Protein AF-A0A1U8PQ50-F1 (afdb_monomer_lite)

Radius of gyration: 16.81 Å; chains: 1; bounding box: 36×35×44 Å

Structure (mmCIF, N/CA/C/O backbone):
data_AF-A0A1U8PQ50-F1
#
_entry.id   AF-A0A1U8PQ50-F1
#
loop_
_atom_site.group_PDB
_atom_site.id
_atom_site.type_symbol
_atom_site.label_atom_id
_atom_site.label_alt_id
_atom_site.label_comp_id
_atom_site.label_asym_id
_atom_site.label_entity_id
_atom_site.label_seq_id
_atom_site.pdbx_PDB_ins_code
_atom_site.Cartn_x
_atom_site.Cartn_y
_atom_site.Cartn_z
_atom_site.occupancy
_atom_site.B_iso_or_equiv
_atom_site.auth_seq_id
_atom_site.auth_comp_id
_atom_site.auth_asym_id
_atom_site.auth_atom_id
_atom_site.pdbx_PDB_model_num
ATOM 1 N N . PHE A 1 1 ? 12.566 8.416 2.298 1.00 49.72 1 PHE A N 1
ATOM 2 C CA . PHE A 1 1 ? 11.119 8.477 2.516 1.00 49.72 1 PHE A CA 1
ATOM 3 C C . PHE A 1 1 ? 10.707 9.804 1.954 1.00 49.72 1 PHE A C 1
ATOM 5 O O . PHE A 1 1 ? 11.389 10.778 2.248 1.00 49.72 1 PHE A O 1
ATOM 12 N N . ASP A 1 2 ? 9.707 9.826 1.088 1.00 50.09 2 ASP A N 1
ATOM 13 C CA . ASP A 1 2 ? 9.049 11.095 0.833 1.00 50.09 2 ASP A CA 1
ATOM 14 C C . ASP A 1 2 ? 8.364 11.497 2.143 1.00 50.09 2 ASP A C 1
ATOM 16 O O . ASP A 1 2 ? 7.660 10.680 2.737 1.00 50.09 2 ASP A O 1
ATOM 20 N N . HIS A 1 3 ? 8.630 12.698 2.646 1.00 56.41 3 HIS A N 1
ATOM 21 C CA . HIS A 1 3 ? 7.975 13.191 3.859 1.00 56.41 3 HIS A CA 1
ATOM 22 C C . HIS A 1 3 ? 6.477 13.455 3.632 1.00 56.41 3 HIS A C 1
ATOM 24 O O . HIS A 1 3 ? 5.752 13.682 4.596 1.00 56.41 3 HIS A O 1
ATOM 30 N N . ILE A 1 4 ? 6.018 13.407 2.375 1.00 62.50 4 ILE A N 1
ATOM 31 C CA . ILE A 1 4 ? 4.640 13.693 1.978 1.00 62.50 4 ILE A CA 1
ATOM 32 C C . ILE A 1 4 ? 3.740 12.448 2.115 1.00 62.50 4 ILE A C 1
ATOM 34 O O . ILE A 1 4 ? 2.597 12.554 2.556 1.00 62.50 4 ILE A O 1
ATOM 38 N N . VAL A 1 5 ? 4.238 11.251 1.785 1.00 64.19 5 VAL A N 1
ATOM 39 C CA . VAL A 1 5 ? 3.410 10.038 1.618 1.00 64.19 5 VAL A CA 1
ATOM 40 C C . VAL A 1 5 ? 4.153 8.812 2.153 1.00 64.19 5 VAL A C 1
ATOM 42 O O . VAL A 1 5 ? 5.072 8.283 1.527 1.00 64.19 5 VAL A O 1
ATOM 45 N N . GLY A 1 6 ? 3.765 8.376 3.350 1.00 74.50 6 GLY A N 1
ATOM 46 C CA . GLY A 1 6 ? 4.276 7.185 4.028 1.00 74.50 6 GLY A CA 1
ATOM 47 C C . GLY A 1 6 ? 3.196 6.580 4.921 1.00 74.50 6 GLY A C 1
ATOM 48 O O . GLY A 1 6 ? 2.114 7.141 5.039 1.00 74.50 6 GLY A O 1
ATOM 49 N N . TRP A 1 7 ? 3.456 5.448 5.584 1.00 78.69 7 TRP A N 1
ATOM 50 C CA . TRP A 1 7 ? 2.407 4.792 6.385 1.00 78.69 7 TRP A CA 1
ATOM 51 C C . TRP A 1 7 ? 1.804 5.700 7.456 1.00 78.69 7 TRP A C 1
ATOM 53 O O . TRP A 1 7 ? 0.609 5.634 7.693 1.00 78.69 7 TRP A O 1
ATOM 63 N N . SER A 1 8 ? 2.580 6.616 8.038 1.00 77.56 8 SER A N 1
ATOM 64 C CA . SER A 1 8 ? 2.043 7.582 9.002 1.00 77.56 8 SER A CA 1
ATOM 65 C C . SER A 1 8 ? 1.064 8.599 8.415 1.00 77.56 8 SER A C 1
ATOM 67 O O . SER A 1 8 ? 0.373 9.248 9.186 1.00 77.56 8 SER A O 1
ATOM 69 N N . THR A 1 9 ? 1.046 8.796 7.095 1.00 78.00 9 THR A N 1
ATOM 70 C CA . THR A 1 9 ? 0.184 9.773 6.406 1.00 78.00 9 THR A CA 1
ATOM 71 C C . THR A 1 9 ? -0.773 9.131 5.398 1.00 78.00 9 THR A C 1
ATOM 73 O O . THR A 1 9 ? -1.571 9.828 4.782 1.00 78.00 9 THR A O 1
ATOM 76 N N . SER A 1 10 ? -0.697 7.815 5.188 1.00 79.81 10 SER A N 1
ATOM 77 C CA . SER A 1 10 ? -1.469 7.090 4.163 1.00 79.81 10 SER A CA 1
ATOM 78 C C . SER A 1 10 ? -1.968 5.727 4.642 1.00 79.81 10 SER A C 1
ATOM 80 O O . SER A 1 10 ? -2.225 4.843 3.831 1.00 79.81 10 SER A O 1
ATOM 82 N N . SER A 1 11 ? -2.079 5.538 5.957 1.00 84.25 11 SER A N 1
ATOM 83 C CA . SER A 1 11 ? -2.629 4.326 6.561 1.00 84.25 11 SER A CA 1
ATOM 84 C C . SER A 1 11 ? -3.948 4.639 7.249 1.00 84.25 11 SER A C 1
ATOM 86 O O . SER A 1 11 ? -4.060 5.628 7.965 1.00 84.25 11 SER A O 1
ATOM 88 N N . LEU A 1 12 ? -4.914 3.732 7.118 1.00 86.75 12 LEU A N 1
ATOM 89 C CA . LEU A 1 12 ? -6.148 3.718 7.913 1.00 86.75 12 LEU A CA 1
ATOM 90 C C . LEU A 1 12 ? -5.924 3.047 9.277 1.00 86.75 12 LEU A C 1
ATOM 92 O O . LEU A 1 12 ? -6.748 2.258 9.732 1.00 86.75 12 LEU A O 1
ATOM 96 N N . ARG A 1 13 ? -4.760 3.301 9.879 1.00 86.88 13 ARG A N 1
ATOM 97 C CA . ARG A 1 13 ? -4.361 2.768 11.183 1.00 86.88 13 ARG A CA 1
ATOM 98 C C . ARG A 1 13 ? -3.991 3.922 12.086 1.00 86.88 13 ARG A C 1
ATOM 100 O O . ARG A 1 13 ? -3.439 4.917 11.612 1.00 86.88 13 ARG A O 1
ATOM 107 N N . ARG A 1 14 ? -4.220 3.744 13.382 1.00 88.12 14 ARG A N 1
ATOM 108 C CA . ARG A 1 14 ? -3.691 4.664 14.387 1.00 88.12 14 ARG A CA 1
ATOM 109 C C . ARG A 1 14 ? -2.171 4.599 14.409 1.00 88.12 14 ARG A C 1
ATOM 111 O O . ARG A 1 14 ? -1.548 3.641 13.949 1.00 88.12 14 ARG A O 1
ATOM 118 N N . ARG A 1 15 ? -1.545 5.642 14.946 1.00 83.69 15 ARG A N 1
ATOM 119 C CA . ARG A 1 15 ? -0.084 5.802 14.910 1.00 83.69 15 ARG A CA 1
ATOM 120 C C . ARG A 1 15 ? 0.667 4.670 15.621 1.00 83.69 15 ARG A C 1
ATOM 122 O O . ARG A 1 15 ? 1.772 4.321 15.215 1.00 83.69 15 ARG A O 1
ATOM 129 N N . ASP A 1 16 ? 0.081 4.122 16.675 1.00 85.31 16 ASP A N 1
ATOM 130 C CA . ASP A 1 16 ? 0.581 3.000 17.469 1.00 85.31 16 ASP A CA 1
ATOM 131 C C . ASP A 1 16 ? 0.331 1.627 16.821 1.00 85.31 16 ASP A C 1
ATOM 133 O O . ASP A 1 16 ? 1.083 0.685 17.082 1.00 85.31 16 ASP A O 1
ATOM 137 N N . GLU A 1 17 ? -0.653 1.541 15.925 1.00 85.44 17 GLU A N 1
ATOM 138 C CA . GLU A 1 17 ? -0.979 0.367 15.105 1.00 85.44 17 GLU A CA 1
ATOM 139 C C . GLU A 1 17 ? -0.121 0.271 13.830 1.00 85.44 17 GLU A C 1
ATOM 141 O O . GLU A 1 17 ? -0.141 -0.749 13.137 1.00 85.44 17 GLU A O 1
ATOM 146 N N . LEU A 1 18 ? 0.628 1.326 13.485 1.00 85.00 18 LEU A N 1
ATOM 147 C CA . LEU A 1 18 ? 1.458 1.329 12.284 1.00 85.00 18 LEU A CA 1
ATOM 148 C C . LEU A 1 18 ? 2.521 0.227 12.345 1.00 85.00 18 LEU A C 1
ATOM 150 O O . LEU A 1 18 ? 3.189 0.058 13.376 1.00 85.00 18 LEU A O 1
ATOM 154 N N . PRO A 1 19 ? 2.770 -0.469 11.223 1.00 75.25 19 PRO A N 1
ATOM 155 C CA . PRO A 1 19 ? 3.815 -1.468 11.185 1.00 75.25 19 PRO A CA 1
ATOM 156 C C . PRO A 1 19 ? 5.168 -0.846 11.538 1.00 75.25 19 PRO A C 1
ATOM 158 O O . PRO A 1 19 ? 5.610 0.150 10.957 1.00 75.25 19 PRO A O 1
ATOM 161 N N . LYS A 1 20 ? 5.842 -1.443 12.520 1.00 74.06 20 LYS A N 1
ATOM 162 C CA . LYS A 1 20 ? 7.169 -1.001 12.959 1.00 74.06 20 LYS A CA 1
ATOM 163 C C . LYS A 1 20 ? 8.240 -1.476 11.966 1.00 74.06 20 LYS A C 1
ATOM 165 O O . LYS A 1 20 ? 7.963 -1.992 10.885 1.00 74.06 20 LYS A O 1
ATOM 170 N N . TYR A 1 21 ? 9.509 -1.339 12.350 1.00 61.69 21 TYR A N 1
ATOM 171 C CA . TYR A 1 21 ? 10.694 -1.695 11.553 1.00 61.69 21 TYR A CA 1
ATOM 172 C C . TYR A 1 21 ? 10.715 -3.120 10.952 1.00 61.69 21 TYR A C 1
ATOM 174 O O . TYR A 1 21 ? 11.533 -3.380 10.071 1.00 61.69 21 TYR A O 1
ATOM 182 N N . GLN A 1 22 ? 9.828 -4.021 11.381 1.00 62.06 22 GLN A N 1
ATOM 183 C CA . GLN A 1 22 ? 9.757 -5.424 10.960 1.00 62.06 22 GLN A CA 1
ATOM 184 C C . GLN A 1 22 ? 9.518 -5.607 9.452 1.00 62.06 22 GLN A C 1
ATOM 186 O O . GLN A 1 22 ? 10.093 -6.515 8.858 1.00 62.06 22 GLN A O 1
ATOM 191 N N . ILE A 1 23 ? 8.807 -4.693 8.785 1.00 65.06 23 ILE A N 1
ATOM 192 C CA . ILE A 1 23 ? 8.554 -4.801 7.335 1.00 65.06 23 ILE A CA 1
ATOM 193 C C . ILE A 1 23 ? 9.833 -4.653 6.492 1.00 65.06 23 ILE A C 1
ATOM 195 O O . ILE A 1 23 ? 9.919 -5.175 5.382 1.00 65.06 23 ILE A O 1
ATOM 199 N N . LYS A 1 24 ? 10.899 -4.026 7.016 1.00 63.44 24 LYS A N 1
ATOM 200 C CA . LYS A 1 24 ? 12.185 -3.949 6.294 1.00 63.44 24 LYS A CA 1
ATOM 201 C C . LYS A 1 24 ? 12.827 -5.318 6.056 1.00 63.44 24 LYS A C 1
ATOM 203 O O . LYS A 1 24 ? 13.721 -5.398 5.202 1.00 63.44 24 LYS A O 1
ATOM 208 N N . HIS A 1 25 ? 12.399 -6.326 6.813 1.00 66.12 25 HIS A N 1
ATOM 209 C CA . HIS A 1 25 ? 12.914 -7.690 6.809 1.00 66.12 25 HIS A CA 1
ATOM 210 C C . HIS A 1 25 ? 11.910 -8.708 6.260 1.00 66.12 25 HIS A C 1
ATOM 212 O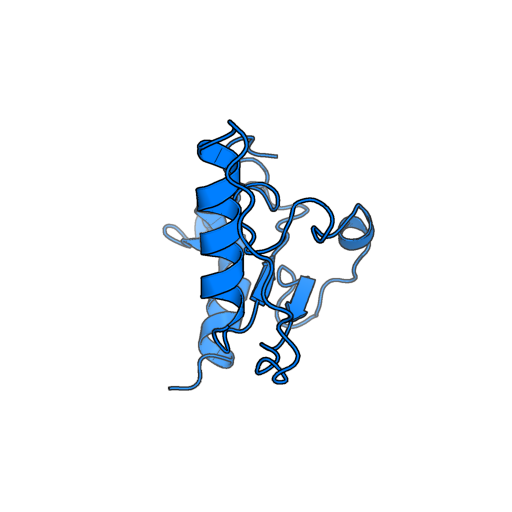 O . HIS A 1 25 ? 12.251 -9.886 6.206 1.00 66.12 25 HIS A O 1
ATOM 218 N N . LEU A 1 26 ? 10.705 -8.283 5.855 1.00 67.06 26 LEU A N 1
ATOM 219 C CA . LEU A 1 26 ? 9.745 -9.218 5.282 1.00 67.06 26 LEU A CA 1
ATOM 220 C C . LEU A 1 26 ? 10.277 -9.759 3.943 1.00 67.06 26 LEU A C 1
ATOM 222 O O . LEU A 1 26 ? 10.760 -8.970 3.119 1.00 67.06 26 LEU A O 1
ATOM 226 N N . PRO A 1 27 ? 10.229 -11.085 3.729 1.00 64.19 27 PRO A N 1
ATOM 227 C CA . PRO A 1 27 ? 10.570 -11.667 2.442 1.00 64.19 27 PRO A CA 1
ATOM 228 C C . PRO A 1 27 ? 9.602 -11.146 1.376 1.00 64.19 27 PRO A C 1
ATOM 230 O O . PRO A 1 27 ? 8.418 -10.941 1.640 1.00 64.19 27 PRO A O 1
ATOM 233 N N . ARG A 1 28 ? 10.118 -10.909 0.169 1.00 71.31 28 ARG A N 1
ATOM 234 C CA . ARG A 1 28 ? 9.275 -10.573 -0.981 1.00 71.31 28 ARG A CA 1
ATOM 235 C C . ARG A 1 28 ? 8.547 -11.832 -1.421 1.00 71.31 28 ARG A C 1
ATOM 237 O O . ARG A 1 28 ? 9.190 -12.868 -1.559 1.00 71.31 28 ARG A O 1
ATOM 244 N N . GLY A 1 29 ? 7.240 -11.735 -1.639 1.00 75.38 29 GLY A N 1
ATOM 245 C CA . GLY A 1 29 ? 6.513 -12.792 -2.333 1.00 75.38 29 GLY A CA 1
ATOM 246 C C . GLY A 1 29 ? 6.964 -12.889 -3.791 1.00 75.38 29 GLY A C 1
ATOM 247 O O . GLY A 1 2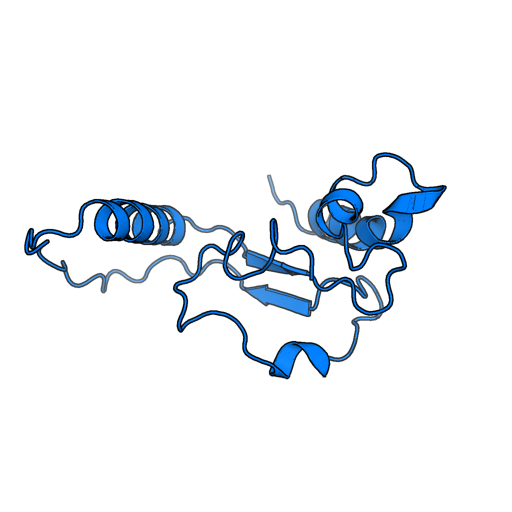9 ? 7.381 -11.892 -4.381 1.00 75.38 29 GLY A O 1
ATOM 248 N N . ASP A 1 30 ? 6.848 -14.079 -4.380 1.00 79.06 30 ASP A N 1
ATOM 249 C CA . ASP A 1 30 ? 7.292 -14.319 -5.760 1.00 79.06 30 ASP A CA 1
ATOM 250 C C . ASP A 1 30 ? 6.388 -13.630 -6.794 1.00 79.06 30 ASP A C 1
ATOM 252 O O . ASP A 1 30 ? 6.863 -13.149 -7.820 1.00 79.06 30 ASP A O 1
ATOM 256 N N . LYS A 1 31 ? 5.077 -13.563 -6.520 1.00 89.50 31 LYS A N 1
ATOM 257 C CA . LYS A 1 31 ? 4.077 -13.017 -7.453 1.00 89.50 31 LYS A CA 1
ATOM 258 C C . LYS A 1 31 ? 3.958 -11.489 -7.383 1.00 89.50 31 LYS A C 1
ATOM 260 O O . LYS A 1 31 ? 3.860 -10.840 -8.419 1.00 89.50 31 LYS A O 1
ATOM 265 N N . TYR A 1 32 ? 3.976 -10.931 -6.170 1.00 92.25 32 TYR A N 1
ATOM 266 C CA . TYR A 1 32 ? 3.833 -9.493 -5.907 1.00 92.25 32 TYR A CA 1
ATOM 267 C C . TYR A 1 32 ? 4.941 -9.017 -4.955 1.00 92.25 32 TYR A C 1
ATOM 269 O O . TYR A 1 32 ? 4.721 -8.915 -3.746 1.00 92.25 32 TYR A O 1
ATOM 277 N N . PRO A 1 33 ? 6.164 -8.785 -5.457 1.00 88.81 33 PRO A N 1
ATOM 278 C CA . PRO A 1 33 ? 7.327 -8.492 -4.622 1.00 88.81 33 PRO A CA 1
ATOM 279 C C . PRO A 1 33 ? 7.221 -7.217 -3.773 1.00 88.81 33 PRO A C 1
ATOM 281 O O . PRO A 1 33 ? 7.979 -7.082 -2.807 1.00 88.81 33 PRO A O 1
ATOM 284 N N . HIS A 1 34 ? 6.337 -6.276 -4.115 1.00 88.75 34 HIS A N 1
ATOM 285 C CA . HIS A 1 34 ? 6.143 -5.030 -3.370 1.00 88.75 34 HIS A CA 1
ATOM 286 C C . HIS A 1 34 ? 4.948 -5.053 -2.415 1.00 88.75 34 HIS A C 1
ATOM 288 O O . HIS A 1 34 ? 4.838 -4.142 -1.590 1.00 88.75 34 HIS A O 1
ATOM 294 N N . VAL A 1 35 ? 4.096 -6.079 -2.475 1.00 89.62 35 VAL A N 1
ATOM 295 C CA . VAL A 1 35 ? 3.022 -6.306 -1.500 1.00 89.62 35 VAL A CA 1
ATOM 296 C C . VAL A 1 35 ? 3.613 -7.044 -0.305 1.00 89.62 35 VAL A C 1
ATOM 298 O O . VAL A 1 35 ? 4.102 -8.164 -0.431 1.00 89.62 35 VAL A O 1
ATOM 301 N N . VAL A 1 36 ? 3.612 -6.396 0.860 1.00 88.25 36 VAL A N 1
ATOM 302 C CA . VAL A 1 36 ? 4.272 -6.924 2.067 1.00 88.25 36 VAL A CA 1
ATOM 303 C C . VAL A 1 36 ? 3.291 -7.459 3.095 1.00 88.25 36 VAL A C 1
ATOM 305 O O . VAL A 1 36 ? 3.654 -8.325 3.879 1.00 88.25 36 VAL A O 1
ATOM 308 N N . ASN A 1 37 ? 2.060 -6.964 3.118 1.00 87.69 37 ASN A N 1
ATOM 309 C CA . ASN A 1 37 ? 1.042 -7.446 4.039 1.00 87.69 37 ASN A CA 1
ATOM 310 C C . ASN A 1 37 ? -0.338 -7.212 3.434 1.00 87.69 37 ASN A C 1
ATOM 312 O O . ASN A 1 37 ? -0.568 -6.195 2.780 1.00 87.69 37 ASN A O 1
ATOM 316 N N . VAL A 1 38 ? -1.234 -8.165 3.659 1.00 88.12 38 VAL A N 1
ATOM 317 C CA . VAL A 1 38 ? -2.632 -8.098 3.244 1.00 88.12 38 VAL A CA 1
ATOM 318 C C . VAL A 1 38 ? -3.461 -8.455 4.467 1.00 88.12 38 VAL A C 1
ATOM 320 O O . VAL A 1 38 ? -3.439 -9.588 4.943 1.00 88.12 38 VAL A O 1
ATOM 323 N N . GLU A 1 39 ? -4.153 -7.464 5.012 1.00 86.81 39 GLU A N 1
ATOM 324 C CA . GLU A 1 39 ? -5.095 -7.642 6.108 1.00 86.81 39 GLU A CA 1
ATOM 325 C C . GLU A 1 39 ? -6.504 -7.673 5.537 1.00 86.81 39 GLU A C 1
ATOM 327 O O . GLU A 1 39 ? -7.068 -6.635 5.178 1.00 86.81 39 GLU A O 1
ATOM 332 N N . THR A 1 40 ? -7.095 -8.864 5.491 1.00 80.06 40 THR A N 1
ATOM 333 C CA . THR A 1 40 ? -8.509 -9.007 5.154 1.00 80.06 40 THR A CA 1
ATOM 334 C C . THR A 1 40 ? -9.350 -8.234 6.168 1.00 80.06 40 THR A C 1
ATOM 336 O O . THR A 1 40 ? -9.161 -8.364 7.384 1.00 80.06 40 THR A O 1
ATOM 339 N N . GLY A 1 41 ? -10.276 -7.416 5.665 1.00 68.31 41 GLY A N 1
ATOM 340 C CA . GLY A 1 41 ? -11.178 -6.630 6.497 1.00 68.31 41 GLY A CA 1
ATOM 341 C C . GLY A 1 41 ? -11.962 -7.541 7.436 1.00 68.31 41 GLY A C 1
ATOM 342 O O . GLY A 1 41 ? -12.771 -8.356 6.997 1.00 68.31 41 GLY A O 1
ATOM 343 N N . LYS A 1 42 ? -11.727 -7.418 8.745 1.00 62.72 42 LYS A N 1
ATOM 344 C CA . LYS A 1 42 ? -12.567 -8.077 9.746 1.00 62.72 42 LYS A CA 1
ATOM 345 C C . LYS A 1 42 ? -13.917 -7.367 9.735 1.00 62.72 42 LYS A C 1
ATOM 347 O O . LYS A 1 42 ? -13.965 -6.165 9.977 1.00 62.72 42 LYS A O 1
ATOM 352 N N . THR A 1 43 ? -15.008 -8.091 9.488 1.00 53.56 43 THR A N 1
ATOM 353 C CA . THR A 1 43 ? -16.342 -7.581 9.828 1.00 53.56 43 THR A CA 1
ATOM 354 C C . THR A 1 43 ? -16.325 -7.233 11.315 1.00 53.56 43 THR A C 1
ATOM 356 O O . THR A 1 43 ? -15.938 -8.104 12.103 1.00 53.56 43 THR A O 1
ATOM 359 N N . PRO A 1 44 ? -16.675 -6.003 11.721 1.00 52.72 44 PRO A N 1
ATOM 360 C CA . PRO A 1 44 ? -16.630 -5.638 13.126 1.00 52.72 44 PRO A CA 1
ATOM 361 C C . PRO A 1 44 ? -17.574 -6.564 13.894 1.00 52.72 44 PRO A C 1
ATOM 363 O O . PRO A 1 44 ? -18.792 -6.514 13.725 1.00 52.72 44 PRO A O 1
ATOM 366 N N . THR A 1 45 ? -17.008 -7.440 14.724 1.00 49.47 45 THR A N 1
ATOM 367 C CA . THR A 1 45 ? -17.756 -8.061 15.813 1.00 49.47 45 THR A CA 1
ATOM 368 C C . THR A 1 45 ? -18.280 -6.928 16.688 1.00 49.47 45 THR A C 1
ATOM 370 O O . THR A 1 45 ? -17.572 -5.949 16.920 1.00 49.47 45 THR A O 1
ATOM 373 N N . LEU A 1 46 ? -19.540 -7.040 17.104 1.00 49.50 46 LEU A N 1
ATOM 374 C CA . LEU A 1 46 ? -20.389 -6.017 17.734 1.00 49.50 46 LEU A CA 1
ATOM 375 C C . LEU A 1 46 ? -19.887 -5.450 19.084 1.00 49.50 46 LEU A C 1
ATOM 377 O O . LEU A 1 46 ? -20.663 -4.846 19.814 1.00 49.50 46 LEU A O 1
ATOM 381 N N . ASP A 1 47 ? -18.602 -5.568 19.403 1.00 45.38 47 ASP A N 1
ATOM 382 C CA . ASP A 1 47 ? -18.001 -5.135 20.667 1.00 45.38 47 ASP A CA 1
ATOM 383 C C . ASP A 1 47 ? -17.337 -3.755 20.541 1.00 45.38 47 ASP A C 1
ATOM 385 O O . ASP A 1 47 ? -16.262 -3.495 21.085 1.00 45.38 47 ASP A O 1
ATOM 389 N N . VAL A 1 48 ? -17.966 -2.840 19.799 1.00 50.03 48 VAL A N 1
ATOM 390 C CA . VAL A 1 48 ? -17.556 -1.432 19.816 1.00 50.03 48 VAL A CA 1
ATOM 391 C C . VAL A 1 48 ? -18.158 -0.804 21.067 1.00 50.03 48 VAL A C 1
ATOM 393 O O . VAL A 1 48 ? -19.295 -0.336 21.060 1.00 50.03 48 VAL A O 1
ATOM 396 N N . VAL A 1 49 ? -17.389 -0.818 22.156 1.00 48.75 49 VAL A N 1
ATOM 397 C CA . VAL A 1 49 ? -17.682 -0.016 23.348 1.00 48.75 49 VAL A CA 1
ATOM 398 C C . VAL A 1 49 ? -17.852 1.443 22.898 1.00 48.75 49 VAL A C 1
ATOM 400 O O . VAL A 1 49 ? -16.947 1.971 22.243 1.00 48.75 49 VAL A O 1
ATOM 403 N N . PRO A 1 50 ? -18.980 2.109 23.205 1.00 44.22 50 PRO A N 1
ATOM 404 C CA . PRO A 1 50 ? -19.150 3.519 22.897 1.00 44.22 50 PRO A CA 1
ATOM 405 C C . PRO A 1 50 ? -18.110 4.312 23.689 1.00 44.22 50 PRO A C 1
ATOM 407 O O . PRO A 1 50 ? -18.194 4.420 24.909 1.00 44.22 50 PRO A O 1
ATOM 410 N N . TYR A 1 51 ? -17.094 4.839 23.010 1.00 51.34 51 TYR A N 1
ATOM 411 C CA . TYR A 1 51 ? -16.245 5.859 23.606 1.00 51.34 51 TYR A CA 1
ATOM 412 C C . TYR A 1 51 ? -17.034 7.164 23.557 1.00 51.34 51 TYR A C 1
ATOM 414 O O . TYR A 1 51 ? -17.146 7.779 22.496 1.00 51.34 51 TYR A O 1
ATOM 422 N N . GLU A 1 52 ? -17.640 7.540 24.680 1.00 45.75 52 GLU A N 1
ATOM 423 C CA . GLU A 1 52 ? -18.268 8.848 24.832 1.00 45.75 52 GLU A CA 1
ATOM 424 C C . GLU A 1 52 ? -17.205 9.925 24.602 1.00 45.75 52 GLU A C 1
ATOM 426 O O . GLU A 1 52 ? -16.197 9.994 25.309 1.00 45.75 52 GLU A O 1
ATOM 431 N N . ALA A 1 53 ? -17.406 10.736 23.565 1.00 46.12 53 ALA A N 1
ATOM 432 C CA . ALA A 1 53 ? -16.512 11.824 23.214 1.00 46.12 53 ALA A CA 1
ATOM 433 C C . ALA A 1 53 ? -16.494 12.859 24.350 1.00 46.12 53 ALA A C 1
ATOM 435 O O . ALA A 1 53 ? -17.365 13.724 24.447 1.00 46.12 53 ALA A O 1
ATOM 436 N N . GLN A 1 54 ? -15.497 12.781 25.233 1.00 46.00 54 GLN A N 1
ATOM 437 C CA . GLN A 1 54 ? -15.167 13.897 26.109 1.00 46.00 54 GLN A CA 1
ATOM 438 C C . GLN A 1 54 ? -14.498 14.976 25.260 1.00 46.00 54 GLN A C 1
ATOM 440 O O . GLN A 1 54 ? -13.322 14.880 24.908 1.00 46.00 54 GLN A O 1
ATOM 445 N N . ILE A 1 55 ? -15.287 15.996 24.922 1.00 48.75 55 ILE A N 1
ATOM 446 C CA . ILE A 1 55 ? -14.865 17.191 24.194 1.00 48.75 55 ILE A CA 1
ATOM 447 C C . ILE A 1 55 ? -13.874 17.960 25.076 1.00 48.75 55 ILE A C 1
ATOM 449 O O . ILE A 1 55 ? -14.255 18.825 25.858 1.00 48.75 55 ILE A O 1
ATOM 453 N N . ASN A 1 56 ? -12.589 17.630 24.963 1.00 49.53 56 ASN A N 1
ATOM 454 C CA . ASN A 1 56 ? -11.496 18.384 25.567 1.00 49.53 56 ASN A CA 1
ATOM 455 C C . ASN A 1 56 ? -10.549 18.893 24.467 1.00 49.53 56 ASN A C 1
ATOM 457 O O . ASN A 1 56 ? -9.581 18.244 24.077 1.00 49.53 56 ASN A O 1
ATOM 461 N N . GLY A 1 57 ? -10.856 20.093 23.964 1.00 45.97 57 GLY A N 1
ATOM 462 C CA . GLY A 1 57 ? -9.886 21.118 23.546 1.00 45.97 57 GLY A CA 1
ATOM 463 C C . GLY A 1 57 ? -8.852 20.810 22.453 1.00 45.97 57 GLY A C 1
ATOM 464 O O . GLY A 1 57 ? -7.886 21.561 22.345 1.00 45.97 57 GLY A O 1
ATOM 465 N N . THR A 1 58 ? -9.001 19.755 21.648 1.00 49.31 58 THR A N 1
ATOM 466 C CA . THR A 1 58 ? -8.047 19.396 20.576 1.00 49.31 58 THR A CA 1
ATOM 467 C C . THR A 1 58 ? -8.762 18.986 19.279 1.00 49.31 58 THR A C 1
ATOM 469 O O . THR A 1 58 ? -8.660 17.857 18.814 1.00 49.31 58 THR A O 1
ATOM 472 N N . GLU A 1 59 ? -9.472 19.933 18.658 1.00 56.75 59 GLU A N 1
ATOM 473 C CA . GLU A 1 59 ? -10.374 19.736 17.499 1.00 56.75 59 GLU A CA 1
ATOM 474 C C . GLU A 1 59 ? -9.790 18.957 16.295 1.00 56.75 59 GLU A C 1
ATOM 476 O O . GLU A 1 59 ? -10.536 18.354 15.529 1.00 56.75 59 GLU A O 1
ATOM 481 N N . LYS A 1 60 ? -8.462 18.931 16.102 1.00 56.47 60 LYS A N 1
ATOM 482 C CA . LYS A 1 60 ? -7.828 18.184 14.995 1.00 56.47 60 LYS A CA 1
ATOM 483 C C . LYS A 1 60 ? -7.719 16.676 15.234 1.00 56.47 60 LYS A C 1
ATOM 485 O O . LYS A 1 60 ? -7.765 15.921 14.269 1.00 56.47 60 LYS A O 1
ATOM 490 N N . ILE A 1 61 ? -7.534 16.258 16.486 1.00 60.41 61 ILE A N 1
ATOM 491 C CA . ILE A 1 61 ? -7.361 14.841 16.850 1.00 60.41 61 ILE A CA 1
ATOM 492 C C . ILE A 1 61 ? -8.710 14.112 16.767 1.00 60.41 61 ILE A C 1
ATOM 494 O O . ILE A 1 61 ? -8.755 12.940 16.410 1.00 60.41 61 ILE A O 1
ATOM 498 N N . ASP A 1 62 ? -9.804 14.835 17.011 1.00 73.75 62 ASP A N 1
ATOM 499 C CA . ASP A 1 62 ? -11.166 14.299 17.002 1.00 73.75 62 ASP A CA 1
ATOM 500 C C . ASP A 1 62 ? -11.617 13.850 15.597 1.00 73.75 62 ASP A C 1
ATOM 502 O O . ASP A 1 62 ? -12.079 12.727 15.411 1.00 73.75 62 ASP A O 1
ATOM 506 N N . MET A 1 63 ? -11.384 14.669 14.560 1.00 83.81 63 MET A N 1
ATOM 507 C CA . MET A 1 63 ? -11.796 14.317 13.190 1.00 83.81 63 MET A CA 1
ATOM 508 C C . MET A 1 63 ? -11.009 13.141 12.595 1.00 83.81 63 MET A C 1
ATOM 510 O O . MET A 1 63 ? -11.596 12.300 11.916 1.00 83.81 63 MET A O 1
ATOM 514 N N . GLU A 1 64 ? -9.692 13.077 12.817 1.00 84.00 64 GLU A N 1
ATOM 515 C CA . GLU A 1 64 ? -8.860 11.972 12.318 1.00 84.00 64 GLU A CA 1
ATOM 516 C C . GLU A 1 64 ? -9.292 10.640 12.944 1.00 84.00 64 GLU A C 1
ATOM 518 O O . GLU A 1 64 ? -9.473 9.649 12.234 1.00 84.00 64 GLU A O 1
ATOM 523 N N . GLU A 1 65 ? -9.519 10.627 14.258 1.00 85.88 65 GLU A N 1
ATOM 524 C CA . GLU A 1 65 ? -9.941 9.431 14.983 1.00 85.88 65 GLU A CA 1
ATOM 525 C C . GLU A 1 65 ? -11.347 8.979 14.562 1.00 85.88 65 GLU A C 1
ATOM 527 O O . GLU A 1 65 ? -11.553 7.791 14.301 1.00 85.88 65 GLU A O 1
ATOM 532 N N . GLU A 1 66 ? -12.302 9.900 14.405 1.00 87.94 66 GLU A N 1
ATOM 533 C CA . GLU A 1 66 ? -13.644 9.564 13.916 1.00 87.94 66 GLU A CA 1
ATOM 534 C C . GLU A 1 66 ? -13.628 9.057 12.464 1.00 87.94 66 GLU A C 1
ATOM 536 O O . GLU A 1 66 ? -14.324 8.090 12.137 1.00 87.94 66 GLU A O 1
ATOM 541 N N . MET A 1 67 ? -12.768 9.611 11.600 1.00 87.62 67 MET A N 1
ATOM 542 C CA . MET A 1 67 ? -12.550 9.077 10.251 1.00 87.62 67 MET A CA 1
ATOM 543 C C . MET A 1 67 ? -11.984 7.653 10.286 1.00 87.62 67 MET A C 1
ATOM 545 O O . MET A 1 67 ? -12.524 6.767 9.620 1.00 87.62 67 MET A O 1
ATOM 549 N N . ILE A 1 68 ? -10.928 7.403 11.069 1.00 87.69 68 ILE A N 1
ATOM 550 C CA . ILE A 1 68 ? -10.327 6.066 11.201 1.00 87.69 68 ILE A CA 1
ATOM 551 C C . ILE A 1 68 ? -11.362 5.070 11.736 1.00 87.69 68 ILE A C 1
ATOM 553 O O . ILE A 1 68 ? -11.477 3.962 11.203 1.00 87.69 68 ILE A O 1
ATOM 557 N N . ARG A 1 69 ? -12.162 5.456 12.738 1.00 87.50 69 ARG A N 1
ATOM 558 C CA . ARG A 1 69 ? -13.244 4.628 13.294 1.00 87.50 69 ARG A CA 1
ATOM 559 C C . ARG A 1 69 ? -14.301 4.291 12.254 1.00 87.50 69 ARG A C 1
ATOM 561 O O . ARG A 1 69 ? -14.652 3.121 12.114 1.00 87.50 69 ARG A O 1
ATOM 568 N N . ALA A 1 70 ? -14.809 5.288 11.533 1.00 87.06 70 ALA A N 1
ATOM 569 C CA . ALA A 1 70 ? -15.842 5.085 10.523 1.00 87.06 70 ALA A CA 1
ATOM 570 C C . ALA A 1 70 ? -15.344 4.195 9.374 1.00 87.06 70 ALA A C 1
ATOM 572 O O . ALA A 1 70 ? -16.013 3.227 9.017 1.00 87.06 70 ALA A O 1
ATOM 573 N N . LEU A 1 71 ? -14.142 4.460 8.850 1.00 86.56 71 LEU A N 1
ATOM 574 C CA . LEU A 1 71 ? -13.551 3.689 7.751 1.00 86.56 71 LEU A CA 1
ATOM 575 C C . LEU A 1 71 ? -13.195 2.256 8.170 1.00 86.56 71 LEU A C 1
ATOM 577 O O . LEU A 1 71 ? -13.302 1.339 7.363 1.00 86.56 71 LEU A O 1
ATOM 581 N N . THR A 1 72 ? -12.841 2.033 9.438 1.00 85.38 72 THR A N 1
ATOM 582 C CA . THR A 1 72 ? -12.541 0.690 9.966 1.00 85.38 72 THR A CA 1
ATOM 583 C C . THR A 1 72 ? -13.785 -0.191 10.129 1.00 85.38 72 THR A C 1
ATOM 585 O O . THR A 1 72 ? -13.653 -1.409 10.202 1.00 85.38 72 THR A O 1
ATOM 588 N N . LYS A 1 73 ? -14.999 0.379 10.147 1.00 83.75 73 LYS A N 1
ATOM 589 C CA . LYS A 1 73 ? -16.248 -0.411 10.146 1.00 83.75 73 LYS A CA 1
ATOM 590 C C . LYS A 1 73 ? -16.536 -1.059 8.790 1.00 83.75 73 LYS A C 1
ATOM 592 O O . LYS A 1 73 ? -17.347 -1.979 8.718 1.00 83.75 73 LYS A O 1
ATOM 597 N N . MET A 1 74 ? -15.904 -0.569 7.728 1.00 83.12 74 MET A N 1
ATOM 598 C CA . MET A 1 74 ? -16.077 -1.087 6.379 1.00 83.12 74 MET A CA 1
ATOM 599 C C . MET A 1 74 ? -15.227 -2.345 6.181 1.00 83.12 74 MET A C 1
ATOM 601 O O . MET A 1 74 ? -14.102 -2.439 6.668 1.00 83.12 74 MET A O 1
ATOM 605 N N . SER A 1 75 ? -15.738 -3.307 5.417 1.00 83.62 75 SER A N 1
ATOM 606 C CA . SER A 1 75 ? -15.059 -4.572 5.109 1.00 83.62 75 SER A CA 1
ATOM 607 C C . SER A 1 75 ? -14.028 -4.426 3.983 1.00 83.62 75 SER A C 1
ATOM 609 O O . SER A 1 75 ? -14.048 -5.181 3.013 1.00 83.62 75 SER A O 1
ATOM 611 N N . TRP A 1 76 ? -13.167 -3.414 4.056 1.00 84.81 76 TRP A N 1
ATOM 612 C CA . TRP A 1 76 ? -12.118 -3.210 3.058 1.00 84.81 76 TRP A CA 1
ATOM 613 C C . TRP A 1 76 ? -10.885 -4.036 3.416 1.00 84.81 76 TRP A C 1
ATOM 615 O O . TRP A 1 76 ? -10.497 -4.118 4.582 1.00 84.81 76 TRP A O 1
ATOM 625 N N . GLU A 1 77 ? -10.254 -4.631 2.409 1.00 87.06 77 GLU A N 1
ATOM 626 C CA . GLU A 1 77 ? -8.942 -5.251 2.558 1.00 87.06 77 GLU A CA 1
ATOM 627 C C . GLU A 1 77 ? -7.859 -4.167 2.588 1.00 87.06 77 GLU A C 1
ATOM 629 O O . GLU A 1 77 ? -7.836 -3.266 1.746 1.00 87.06 77 GLU A O 1
ATOM 634 N N . ARG A 1 78 ? -6.966 -4.230 3.580 1.00 88.62 78 ARG A N 1
ATOM 635 C CA . ARG A 1 78 ? -5.832 -3.307 3.677 1.00 88.62 78 ARG A CA 1
ATOM 636 C C . ARG A 1 78 ? -4.592 -3.976 3.110 1.00 88.62 78 ARG A C 1
ATOM 638 O O . ARG A 1 78 ? -4.149 -5.000 3.620 1.00 88.62 78 ARG A O 1
ATOM 645 N N . VAL A 1 79 ? -4.007 -3.351 2.095 1.00 89.12 79 VAL A N 1
ATOM 646 C CA . VAL A 1 79 ? -2.798 -3.833 1.424 1.00 89.12 79 VAL A CA 1
ATOM 647 C C . VAL A 1 79 ? -1.646 -2.889 1.745 1.00 89.12 79 VAL A C 1
ATOM 649 O O . VAL A 1 79 ? -1.645 -1.729 1.332 1.00 89.12 79 VAL A O 1
ATOM 652 N N . ASP A 1 80 ? -0.646 -3.382 2.472 1.00 88.06 80 ASP A N 1
ATOM 653 C CA . ASP A 1 80 ? 0.581 -2.633 2.712 1.00 88.06 80 ASP A CA 1
ATOM 654 C C . ASP A 1 80 ? 1.580 -2.898 1.590 1.00 88.06 80 ASP A C 1
ATOM 656 O O . ASP A 1 80 ? 1.887 -4.044 1.245 1.00 88.06 80 ASP A O 1
ATOM 660 N N . VAL A 1 81 ? 2.141 -1.812 1.064 1.00 86.62 81 VAL A N 1
ATOM 661 C CA . VAL A 1 81 ? 3.129 -1.850 -0.015 1.00 86.62 81 VAL A CA 1
ATOM 662 C C . VAL A 1 81 ? 4.449 -1.239 0.422 1.00 86.62 81 VAL A C 1
ATOM 664 O O . VAL A 1 81 ? 4.495 -0.268 1.188 1.00 86.62 81 VAL A O 1
ATOM 667 N N . TYR A 1 82 ? 5.550 -1.801 -0.076 1.00 84.06 82 TYR A N 1
ATOM 668 C CA . TYR A 1 82 ? 6.883 -1.308 0.234 1.00 84.06 82 TYR A CA 1
ATOM 669 C C . TYR A 1 82 ? 7.861 -1.415 -0.941 1.00 84.06 82 TYR A C 1
ATOM 671 O O . TYR A 1 82 ? 8.461 -2.452 -1.216 1.00 84.06 82 TYR A O 1
ATOM 679 N N . PHE A 1 83 ? 8.138 -0.269 -1.563 1.00 82.12 83 PHE A N 1
ATOM 680 C CA . PHE A 1 83 ? 9.067 -0.125 -2.689 1.00 82.12 83 PHE A CA 1
ATOM 681 C C . PHE A 1 83 ? 10.545 -0.048 -2.253 1.00 82.12 83 PHE A C 1
ATOM 683 O O . PHE A 1 83 ? 11.287 0.873 -2.616 1.00 82.12 83 PHE A O 1
ATOM 690 N N . LYS A 1 84 ? 11.013 -0.985 -1.416 1.00 76.12 84 LYS A N 1
ATOM 691 C CA . LYS A 1 84 ? 12.449 -1.078 -1.076 1.00 76.12 84 LYS A CA 1
ATOM 692 C C . LYS A 1 84 ? 13.256 -1.326 -2.352 1.00 76.12 84 LYS A C 1
ATOM 694 O O . LYS A 1 84 ? 12.837 -2.095 -3.199 1.00 76.12 84 LYS A O 1
ATOM 699 N N . GLY A 1 85 ? 14.421 -0.703 -2.507 1.00 72.62 85 GLY A N 1
ATOM 700 C CA . GLY A 1 85 ? 15.272 -0.920 -3.689 1.00 72.62 85 GLY A CA 1
ATOM 701 C C . GLY A 1 85 ? 14.762 -0.291 -4.993 1.00 72.62 85 GLY A C 1
ATOM 702 O O . GLY A 1 85 ? 15.531 -0.217 -5.944 1.00 72.62 85 GLY A O 1
ATOM 703 N N . SER A 1 86 ? 13.533 0.235 -5.018 1.00 75.50 86 SER A N 1
ATOM 704 C CA . SER A 1 86 ? 13.036 1.029 -6.138 1.00 75.50 86 SER A CA 1
ATOM 705 C C . SER A 1 86 ? 13.886 2.282 -6.334 1.00 75.50 86 SER A C 1
ATOM 707 O O . SER A 1 86 ? 14.210 2.994 -5.373 1.00 75.50 86 SER A O 1
ATOM 709 N N . ARG A 1 87 ? 14.177 2.615 -7.597 1.00 71.00 87 ARG A N 1
ATOM 710 C CA . ARG A 1 87 ? 14.794 3.904 -7.959 1.00 71.00 87 ARG A CA 1
ATOM 711 C C . ARG A 1 87 ? 13.884 5.084 -7.603 1.00 71.00 87 ARG A C 1
ATOM 713 O O . ARG A 1 87 ? 14.369 6.197 -7.425 1.00 71.00 87 ARG A O 1
ATOM 720 N N . GLN A 1 88 ? 12.588 4.827 -7.422 1.00 66.88 88 GLN A N 1
ATOM 721 C CA . GLN A 1 88 ? 11.569 5.793 -7.028 1.00 66.88 88 GLN A CA 1
ATOM 722 C C . GLN A 1 88 ? 11.277 5.78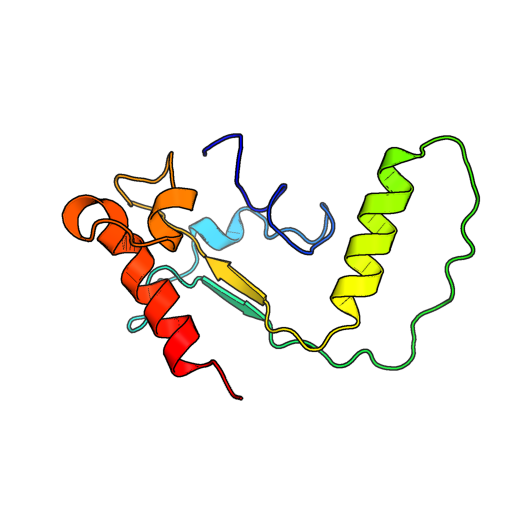7 -5.523 1.00 66.88 88 GLN A C 1
ATOM 724 O O . GLN A 1 88 ? 10.246 6.297 -5.106 1.00 66.88 88 GLN A O 1
ATOM 729 N N . ARG A 1 89 ? 12.162 5.268 -4.657 1.00 61.53 89 ARG A N 1
ATOM 730 C CA . ARG A 1 89 ? 11.916 5.221 -3.195 1.00 61.53 89 ARG A CA 1
ATOM 731 C C . ARG A 1 89 ? 11.563 6.581 -2.564 1.00 61.53 89 ARG A C 1
ATOM 733 O O . ARG A 1 89 ? 10.969 6.627 -1.489 1.00 61.53 89 ARG A O 1
ATOM 740 N N . LEU A 1 90 ? 11.982 7.685 -3.182 1.00 60.66 90 LEU A N 1
ATOM 741 C CA . LEU A 1 90 ? 11.664 9.052 -2.747 1.00 60.66 90 LEU A CA 1
ATOM 742 C C . LEU A 1 90 ? 10.383 9.620 -3.377 1.00 60.66 90 LEU A C 1
ATOM 744 O O . LEU A 1 90 ? 9.968 10.693 -2.981 1.00 60.66 90 LEU A O 1
ATOM 748 N N . LEU A 1 91 ? 9.769 8.906 -4.321 1.00 68.38 91 LEU A N 1
ATOM 749 C CA . LEU A 1 91 ? 8.535 9.248 -5.032 1.00 68.38 91 LEU A CA 1
ATOM 750 C C . LEU A 1 91 ? 7.644 8.002 -5.164 1.00 68.38 91 LEU A C 1
ATOM 752 O O . LEU A 1 91 ? 7.051 7.745 -6.209 1.00 68.38 91 LEU A O 1
ATOM 756 N N . ALA A 1 92 ? 7.581 7.187 -4.108 1.00 64.50 92 ALA A N 1
ATOM 757 C CA . ALA A 1 92 ? 6.862 5.911 -4.110 1.00 64.50 92 ALA A CA 1
ATOM 758 C C . ALA A 1 92 ? 5.378 6.066 -4.499 1.00 64.50 92 ALA A C 1
ATOM 760 O O . ALA A 1 92 ? 4.780 5.162 -5.072 1.00 64.50 92 ALA A O 1
ATOM 761 N N . HIS A 1 93 ? 4.803 7.244 -4.252 1.00 66.56 93 HIS A N 1
ATOM 762 C CA . HIS A 1 93 ? 3.451 7.603 -4.665 1.00 66.56 93 HIS A CA 1
ATOM 763 C C . HIS A 1 93 ? 3.260 7.618 -6.192 1.00 66.56 93 HIS A C 1
ATOM 765 O O . HIS A 1 93 ? 2.165 7.337 -6.674 1.00 66.56 93 HIS A O 1
ATOM 771 N N . LEU A 1 94 ? 4.31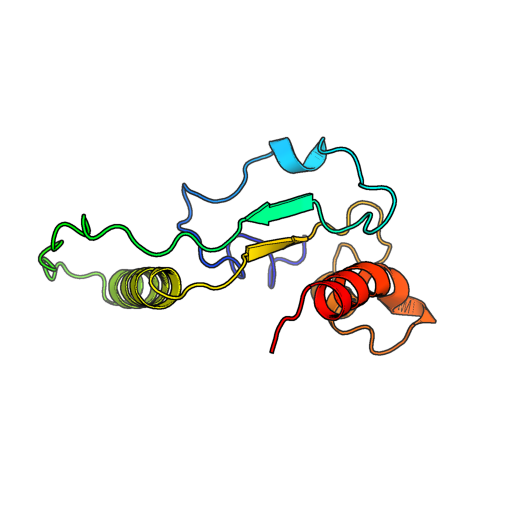4 7.894 -6.969 1.00 70.62 94 LEU A N 1
ATOM 772 C CA . LEU A 1 94 ? 4.276 7.796 -8.430 1.00 70.62 94 LEU A CA 1
ATOM 773 C C . LEU A 1 94 ? 4.334 6.347 -8.907 1.00 70.62 94 LEU A C 1
ATOM 775 O O . LEU A 1 94 ? 3.783 6.048 -9.965 1.00 70.62 94 LEU A O 1
ATOM 779 N N . ALA A 1 95 ? 4.975 5.457 -8.142 1.00 73.19 95 ALA A N 1
ATOM 780 C CA . ALA A 1 95 ? 5.056 4.044 -8.494 1.00 73.19 95 ALA A CA 1
ATOM 781 C C . ALA A 1 95 ? 3.649 3.438 -8.572 1.00 73.19 95 ALA A C 1
ATOM 783 O O . ALA A 1 95 ? 3.308 2.856 -9.592 1.00 73.19 95 ALA A O 1
ATOM 784 N N . ILE A 1 96 ? 2.790 3.693 -7.577 1.00 74.81 96 ILE A N 1
ATOM 785 C CA . ILE A 1 96 ? 1.411 3.167 -7.523 1.00 74.81 96 ILE A CA 1
ATOM 786 C C . ILE A 1 96 ? 0.558 3.614 -8.723 1.00 74.81 96 ILE A C 1
ATOM 788 O O . ILE A 1 96 ? -0.309 2.873 -9.170 1.00 74.81 96 ILE A O 1
ATOM 792 N N . GLN A 1 97 ? 0.791 4.811 -9.272 1.00 78.06 97 GLN A N 1
ATOM 793 C CA . GLN A 1 97 ? 0.003 5.302 -10.409 1.00 78.06 97 GLN A CA 1
ATOM 794 C C . GLN A 1 97 ? 0.365 4.628 -11.741 1.00 78.06 97 GLN A C 1
ATOM 796 O O . GLN A 1 97 ? -0.422 4.715 -12.678 1.00 78.06 97 GLN A O 1
ATOM 801 N N . VAL A 1 98 ? 1.561 4.033 -11.854 1.00 80.25 98 VAL A N 1
ATOM 802 C CA . VAL A 1 98 ? 2.074 3.347 -13.060 1.00 80.25 98 VAL A CA 1
ATOM 803 C C . VAL A 1 98 ? 1.873 4.148 -14.367 1.00 80.25 98 VAL A C 1
ATOM 805 O O . VAL A 1 98 ? 1.662 3.593 -15.440 1.00 80.25 98 VAL A O 1
ATOM 808 N N . LYS A 1 99 ? 1.944 5.488 -14.316 1.00 81.50 99 LYS A N 1
ATOM 809 C CA . LYS A 1 99 ? 1.640 6.353 -15.479 1.00 81.50 99 LYS A CA 1
ATOM 810 C C . LYS A 1 99 ? 2.616 6.182 -16.636 1.00 81.50 99 LYS A C 1
ATOM 812 O O . LYS A 1 99 ? 2.227 6.290 -17.794 1.00 81.50 99 LYS A O 1
ATOM 817 N N . ASN A 1 100 ? 3.891 5.962 -16.328 1.00 82.56 100 ASN A N 1
ATOM 818 C CA . ASN A 1 100 ? 4.911 5.680 -17.324 1.00 82.56 100 ASN A CA 1
ATOM 819 C C . ASN A 1 100 ? 5.719 4.464 -16.874 1.00 82.56 100 ASN A C 1
ATOM 821 O O . ASN A 1 100 ? 6.506 4.546 -15.934 1.00 82.56 100 ASN A O 1
ATOM 825 N N . TYR A 1 101 ? 5.542 3.344 -17.572 1.00 81.62 101 TYR A N 1
ATOM 826 C CA . TYR A 1 101 ? 6.162 2.063 -17.234 1.00 81.62 101 TYR A CA 1
ATOM 827 C C . TYR A 1 101 ? 7.693 2.136 -17.107 1.00 81.62 101 TYR A C 1
ATOM 829 O O . TYR A 1 101 ? 8.272 1.512 -16.221 1.00 81.62 101 TYR A O 1
ATOM 837 N N . TRP A 1 102 ? 8.358 2.958 -17.927 1.00 81.12 102 TRP A N 1
ATOM 838 C CA . TRP A 1 102 ? 9.818 3.113 -17.880 1.00 81.12 102 TRP A CA 1
ATOM 839 C C . TRP A 1 102 ? 10.334 3.607 -16.529 1.00 81.12 102 TRP A C 1
ATOM 841 O O . TRP A 1 102 ? 11.463 3.302 -16.148 1.00 81.12 102 TRP A O 1
ATOM 851 N N . VAL A 1 103 ? 9.520 4.380 -15.812 1.00 76.69 103 VAL A N 1
ATOM 852 C CA . VAL A 1 103 ? 9.891 4.958 -14.520 1.00 76.69 103 VAL A CA 1
ATOM 853 C C . VAL A 1 103 ? 9.123 4.315 -13.367 1.00 76.69 103 VAL A C 1
ATOM 855 O O . VAL A 1 103 ? 9.717 4.104 -12.319 1.00 76.69 103 VAL A O 1
ATOM 858 N N . ASN A 1 104 ? 7.849 3.962 -13.560 1.00 81.06 104 ASN A N 1
ATOM 859 C CA . ASN A 1 104 ? 6.914 3.501 -12.529 1.00 81.06 104 ASN A CA 1
ATOM 860 C C . ASN A 1 104 ? 6.637 1.987 -12.551 1.00 81.06 104 ASN A C 1
ATOM 862 O O . ASN A 1 104 ? 5.672 1.545 -11.932 1.00 81.06 104 ASN A O 1
ATOM 866 N N . SER A 1 105 ? 7.439 1.191 -13.264 1.00 87.06 105 SER A N 1
ATOM 867 C CA . SER A 1 105 ? 7.239 -0.266 -13.375 1.00 87.06 105 SER A CA 1
ATOM 868 C C . SER A 1 105 ? 7.208 -0.984 -12.027 1.00 87.06 105 SER A C 1
ATOM 870 O O . SER A 1 105 ? 6.501 -1.977 -11.901 1.00 87.0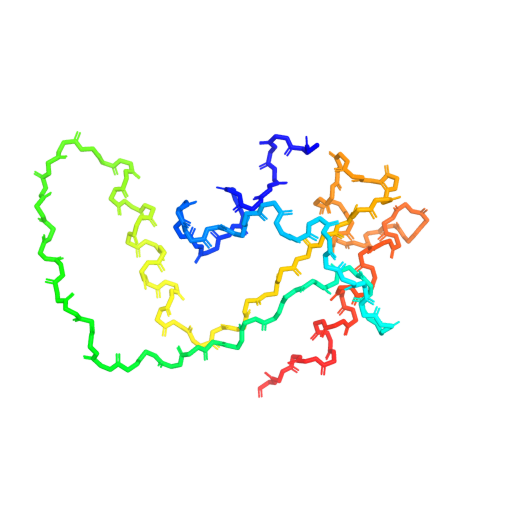6 105 SER A O 1
ATOM 872 N N . ASP A 1 106 ? 7.883 -0.453 -11.003 1.00 86.94 106 ASP A N 1
ATOM 873 C CA . ASP A 1 106 ? 7.864 -1.028 -9.655 1.00 86.94 106 ASP A CA 1
ATOM 874 C C . ASP A 1 106 ? 6.462 -1.059 -9.023 1.00 86.94 106 ASP A C 1
ATOM 876 O O . ASP A 1 106 ? 6.266 -1.818 -8.091 1.00 86.94 106 ASP A O 1
ATOM 880 N N . GLY A 1 107 ? 5.488 -0.265 -9.487 1.00 88.62 107 GLY A N 1
ATOM 881 C CA . GLY A 1 107 ? 4.099 -0.355 -9.013 1.00 88.62 107 GLY A CA 1
ATOM 882 C C . GLY A 1 107 ? 3.208 -1.314 -9.799 1.00 88.62 107 GLY A C 1
ATOM 883 O O . GLY A 1 107 ? 2.058 -1.517 -9.413 1.00 88.62 107 GLY A O 1
ATOM 884 N N . ALA A 1 108 ? 3.700 -1.897 -10.895 1.00 91.12 108 ALA A N 1
ATOM 885 C CA . ALA A 1 108 ? 2.887 -2.739 -11.768 1.00 91.12 108 ALA A CA 1
ATOM 886 C C . ALA A 1 108 ? 2.394 -4.010 -11.060 1.00 91.12 108 ALA A C 1
ATOM 888 O O . ALA A 1 108 ? 1.252 -4.415 -11.262 1.00 91.12 108 ALA A O 1
ATOM 889 N N . ASP A 1 109 ? 3.211 -4.610 -10.191 1.00 91.31 109 ASP A N 1
ATOM 890 C CA . ASP A 1 109 ? 2.822 -5.796 -9.423 1.00 91.31 109 ASP A CA 1
ATOM 891 C C . ASP A 1 109 ? 1.768 -5.479 -8.354 1.00 91.31 109 ASP A C 1
ATOM 893 O O . ASP A 1 109 ? 0.898 -6.305 -8.094 1.00 91.31 109 ASP A O 1
ATOM 897 N N . VAL A 1 110 ? 1.785 -4.268 -7.787 1.00 90.94 110 VAL A N 1
ATOM 898 C CA . VAL A 1 110 ? 0.735 -3.789 -6.875 1.00 90.94 110 VAL A CA 1
ATOM 899 C C . VAL A 1 110 ? -0.594 -3.633 -7.616 1.00 90.94 110 VAL A C 1
ATOM 901 O O . VAL A 1 110 ? -1.625 -4.086 -7.127 1.00 90.94 110 VAL A O 1
ATOM 904 N N . VAL A 1 111 ? -0.584 -3.039 -8.814 1.00 91.06 111 VAL A N 1
ATOM 905 C CA . VAL A 1 111 ? -1.796 -2.926 -9.645 1.00 91.06 111 VAL A CA 1
ATOM 906 C C . VAL A 1 111 ? -2.305 -4.310 -10.046 1.00 91.06 111 VAL A C 1
ATOM 908 O O . VAL A 1 111 ? -3.504 -4.565 -9.961 1.00 91.06 111 VAL A O 1
ATOM 911 N N . GLN A 1 112 ? -1.408 -5.227 -10.417 1.00 92.50 112 GLN A N 1
ATOM 912 C CA . GLN A 1 112 ? -1.789 -6.602 -10.734 1.00 92.50 112 GLN A CA 1
ATOM 913 C C . GLN A 1 112 ? -2.396 -7.316 -9.522 1.00 92.50 112 GLN A C 1
ATOM 915 O O . GLN A 1 112 ? -3.407 -7.996 -9.662 1.00 92.50 112 GLN A O 1
ATOM 920 N N . HIS A 1 113 ? -1.832 -7.125 -8.326 1.00 93.12 113 HIS A N 1
ATOM 921 C CA . HIS A 1 113 ? -2.411 -7.642 -7.090 1.00 93.12 113 HIS A CA 1
ATOM 922 C C . HIS A 1 113 ? -3.839 -7.133 -6.875 1.00 93.12 113 HIS A C 1
ATOM 924 O O . HIS A 1 113 ? -4.711 -7.930 -6.539 1.00 93.12 113 HIS A O 1
ATOM 930 N N . MET A 1 114 ? -4.095 -5.843 -7.114 1.00 90.88 114 MET A N 1
ATOM 931 C CA . MET A 1 114 ? -5.449 -5.295 -7.030 1.00 90.88 114 MET A CA 1
ATOM 932 C C . MET A 1 114 ? -6.379 -5.949 -8.054 1.00 90.88 114 MET A C 1
ATOM 934 O O . MET A 1 114 ? -7.447 -6.398 -7.670 1.00 90.88 114 MET A O 1
ATOM 938 N N . ILE A 1 115 ? -5.979 -6.063 -9.326 1.00 91.56 115 ILE A N 1
ATOM 939 C CA . ILE A 1 115 ? -6.797 -6.696 -10.380 1.00 91.56 115 ILE A CA 1
ATOM 940 C C . ILE A 1 115 ? -7.157 -8.141 -10.018 1.00 91.56 115 ILE A C 1
ATOM 942 O O . ILE A 1 115 ? -8.311 -8.537 -10.155 1.00 91.56 115 ILE A O 1
ATOM 946 N N . ASP A 1 116 ? -6.187 -8.915 -9.536 1.00 92.56 116 ASP A N 1
ATOM 947 C CA . ASP A 1 116 ? -6.372 -10.334 -9.230 1.00 92.56 116 ASP A CA 1
ATOM 948 C C . ASP A 1 116 ? -7.259 -10.581 -7.995 1.00 92.56 116 ASP A C 1
ATOM 950 O O . ASP A 1 116 ? -7.813 -11.671 -7.868 1.00 92.56 116 ASP A O 1
ATOM 954 N N . ASN A 1 117 ? -7.384 -9.606 -7.083 1.00 89.19 117 ASN A N 1
ATOM 955 C CA . ASN A 1 117 ? -8.132 -9.745 -5.822 1.00 89.19 117 ASN A CA 1
ATOM 956 C C . ASN A 1 117 ? -9.374 -8.843 -5.736 1.00 89.19 117 ASN A C 1
ATOM 958 O O . ASN A 1 117 ? -10.119 -8.915 -4.759 1.00 89.19 117 ASN A O 1
ATOM 962 N N . PHE A 1 118 ? -9.628 -7.994 -6.735 1.00 84.25 118 PHE A N 1
ATOM 963 C CA . PHE A 1 118 ? -10.815 -7.147 -6.759 1.00 84.25 118 PHE A CA 1
ATOM 964 C C . PHE A 1 118 ? -12.048 -7.982 -7.119 1.00 84.25 118 PHE A C 1
ATOM 966 O O . PHE A 1 118 ? -12.269 -8.334 -8.278 1.00 84.25 118 PHE A O 1
ATOM 973 N N . VAL A 1 119 ? -12.851 -8.304 -6.107 1.00 73.44 119 VAL A N 1
ATOM 974 C CA . VAL A 1 119 ? -14.140 -8.988 -6.261 1.00 73.44 119 VAL A CA 1
ATOM 975 C C . VAL A 1 119 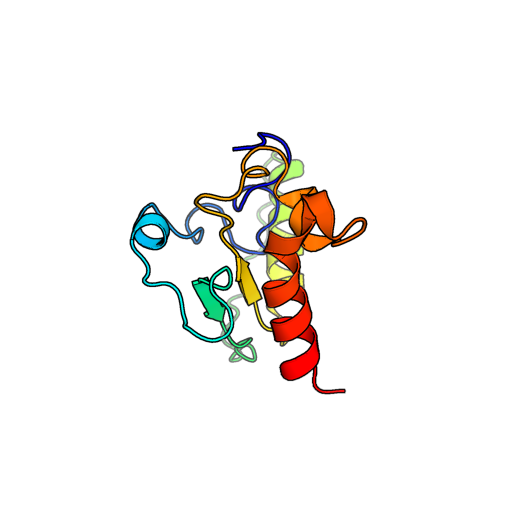? -15.247 -7.930 -6.330 1.00 73.44 119 VAL A C 1
ATOM 977 O O . VAL A 1 119 ? -15.323 -7.075 -5.447 1.00 73.44 119 VAL A O 1
ATOM 980 N N . LEU A 1 120 ? -16.058 -7.964 -7.396 1.00 59.38 120 LEU A N 1
ATOM 981 C CA . LEU A 1 120 ? -17.224 -7.087 -7.602 1.00 59.38 120 LEU A CA 1
ATOM 982 C C . LEU A 1 120 ? -18.415 -7.478 -6.721 1.00 59.38 120 LEU A C 1
ATOM 984 O O . LEU A 1 120 ? -18.647 -8.699 -6.560 1.00 59.38 120 LEU A O 1
#

Foldseek 3Di:
DQPQDDCCNPPLDDPVRGDPPCQVVQQADPQQRFFRDKAFQDQDDPPPDDPDDPPPDDVVVVVSVVVSVVVSNDRDIDTDGDPPPQPCNNPLVQLCVCPDCVRNVNNVSVVVVCVVPDDD

Secondary structure (DSSP, 8-state):
--SSSSHHHH-SS-TTTS--GGGGGPPPPSS-TTEEEEE------S----------S-HHHHHHHHHHHHHHTS-PPEEEE--TT-TTTTSHHHHHHTSSHHHHGGGHHHHHHHHHH---

Sequence (120 aa):
FDHIVGWSTSSLRRRDELPKYQIKHLPRGDKYPHVVNVETGKTPTLDVVPYEAQINGTEKIDMEEEMIRALTKMSWERVDVYFKGSRQRLLAHLAIQVKNYWVNSDGADVVQHMIDNFVL

pLDDT: mean 74.67, std 14.43, range [44.22, 93.12]